Protein AF-A0A3S5K1V9-F1 (afdb_monomer)

Sequence (166 aa):
MTPDQPETGGATEQGRFGDESWRPARETRAQRQWRPGTRRRRRSVRALFTSTILMLEAVLIFFLGLMLFGMHRDEPGAWWFVAGYSALAVVAVLTCALVRRPVGIAIGWAIQAVLLASGFWEYSMFVVGALFALTWAYAVIKGGAMDVENAQRDRLEAAWEAEHGR

Foldseek 3Di:
DDDDDPDDDDPPPPPDPPPDPPDDPDDDPVRVPDDVVPDDDDDQQLLVQLLVLLLVLLVVLQVLLVVQLVVCVVDVPSVCSNVVSNVLSVVSNVLSVVSVDVVSLVSQVVSLVVQCVCCVVPVVSVVVSVVSVVSSVCSNPVSVVVRVVVVVVVVVVVVVCVVPVD

Radius of gyration: 27.15 Å; Cα contacts (8 Å, |Δi|>4): 119; chains: 1; bounding box: 48×36×102 Å

pLDDT: mean 85.59, std 13.1, range [43.56, 97.5]

Mean predicted aligned error: 9.87 Å

Secondary structure (DSSP, 8-state):
-PPP------TT--PPTT--TTS-SS--HHHHT--TT-PPPPPPHHHHHHHHHHHHHHHHHHHHHHHHHHHSTTSTTTHHHHHHHHHHHHHHHHHHHHTTSHHHHHHHHHHHHHHHHGGGTSTHHHHHHHHHHHHHHHHHHHHHHHHHHHHHHHHHHHHHHHHH--

Structure (mmCIF, N/CA/C/O backbone):
data_AF-A0A3S5K1V9-F1
#
_entry.id   AF-A0A3S5K1V9-F1
#
loop_
_atom_site.group_PDB
_atom_site.id
_atom_site.type_symbol
_atom_site.label_atom_id
_atom_site.label_alt_id
_atom_site.label_comp_id
_atom_site.label_asym_id
_atom_site.label_entity_id
_atom_site.label_seq_id
_atom_site.pdbx_PDB_ins_code
_atom_site.Cartn_x
_atom_site.Cartn_y
_atom_site.Cartn_z
_atom_site.occupancy
_atom_site.B_iso_or_equiv
_atom_site.auth_seq_id
_atom_site.auth_comp_id
_atom_site.auth_asym_id
_atom_site.auth_atom_id
_atom_site.pdbx_PDB_model_num
ATOM 1 N N . MET A 1 1 ? 12.514 5.563 77.818 1.00 45.66 1 MET A N 1
ATOM 2 C CA . MET A 1 1 ? 11.588 4.708 77.051 1.00 45.66 1 MET A CA 1
ATOM 3 C C . MET A 1 1 ? 10.670 5.646 76.288 1.00 45.66 1 MET A C 1
ATOM 5 O O . MET A 1 1 ? 9.672 6.095 76.829 1.00 45.66 1 MET A O 1
ATOM 9 N N . THR A 1 2 ? 11.111 6.076 75.108 1.00 52.62 2 THR A N 1
ATOM 10 C CA . THR A 1 2 ? 10.352 6.979 74.233 1.00 52.62 2 THR A CA 1
ATOM 11 C C . THR A 1 2 ? 9.485 6.089 73.349 1.00 52.62 2 THR A C 1
ATOM 13 O O . THR A 1 2 ? 10.055 5.210 72.703 1.00 52.62 2 THR A O 1
ATOM 16 N N . PRO A 1 3 ? 8.150 6.210 73.362 1.00 50.06 3 PRO A N 1
ATOM 17 C CA . PRO A 1 3 ? 7.321 5.413 72.477 1.00 50.06 3 PRO A CA 1
ATOM 18 C C . PRO A 1 3 ? 7.553 5.883 71.041 1.00 50.06 3 PRO A C 1
ATOM 20 O O . PRO A 1 3 ? 7.303 7.039 70.703 1.00 50.06 3 PRO A O 1
ATOM 23 N N . ASP A 1 4 ? 8.072 4.962 70.238 1.00 54.62 4 ASP A N 1
ATOM 24 C CA . ASP A 1 4 ? 8.103 5.026 68.786 1.00 54.62 4 ASP A CA 1
ATOM 25 C C . ASP A 1 4 ? 6.668 5.283 68.297 1.00 54.62 4 ASP A C 1
ATOM 27 O O . ASP A 1 4 ? 5.746 4.528 68.619 1.00 54.62 4 ASP A O 1
ATOM 31 N N . GLN A 1 5 ? 6.453 6.413 67.629 1.00 59.69 5 GLN A N 1
ATOM 32 C CA 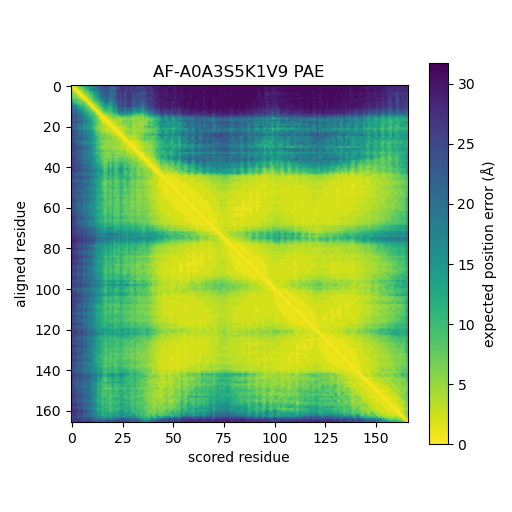. GLN A 1 5 ? 5.191 6.743 66.973 1.00 59.69 5 GLN A CA 1
ATOM 33 C C . GLN A 1 5 ? 5.301 6.247 65.528 1.00 59.69 5 GLN A C 1
ATOM 35 O O . GLN A 1 5 ? 5.939 6.930 64.726 1.00 59.69 5 GLN A O 1
ATOM 40 N N . PRO A 1 6 ? 4.684 5.116 65.143 1.00 54.03 6 PRO A N 1
ATOM 41 C CA . PRO A 1 6 ? 4.498 4.819 63.734 1.00 54.03 6 PRO A CA 1
ATOM 42 C C . PRO A 1 6 ? 3.402 5.743 63.186 1.00 54.03 6 PRO A C 1
ATOM 44 O O . PRO A 1 6 ? 2.209 5.489 63.326 1.00 54.03 6 PRO A O 1
ATOM 47 N N . GLU A 1 7 ? 3.858 6.867 62.643 1.00 59.16 7 GLU A N 1
ATOM 48 C CA . GLU A 1 7 ? 3.292 7.638 61.532 1.00 59.16 7 GLU A CA 1
ATOM 49 C C . GLU A 1 7 ? 1.764 7.581 61.383 1.00 59.16 7 GLU A C 1
ATOM 51 O O . GLU A 1 7 ? 1.191 6.871 60.555 1.00 59.16 7 GLU A O 1
ATOM 56 N N . THR A 1 8 ? 1.082 8.408 62.172 1.00 58.66 8 THR A N 1
ATOM 57 C CA . THR A 1 8 ? -0.266 8.861 61.848 1.00 58.66 8 THR A CA 1
ATOM 58 C C . THR A 1 8 ? -0.183 9.983 60.813 1.00 58.66 8 THR A C 1
ATOM 60 O O . THR A 1 8 ? 0.355 11.052 61.079 1.00 58.66 8 THR A O 1
ATOM 63 N N . GLY A 1 9 ? -0.791 9.775 59.644 1.00 43.56 9 GLY A N 1
ATOM 64 C CA . GLY A 1 9 ? -1.275 10.892 58.827 1.00 43.56 9 GLY A CA 1
ATOM 65 C C . GLY A 1 9 ? -0.715 10.979 57.415 1.00 43.56 9 GLY A C 1
ATOM 66 O O . GLY A 1 9 ? 0.202 11.740 57.136 1.00 43.56 9 GLY A O 1
ATOM 67 N N . GLY A 1 10 ? -1.380 10.285 56.495 1.00 45.88 10 GLY A N 1
ATOM 68 C CA . GLY A 1 10 ? -1.257 10.540 55.061 1.00 45.88 10 GLY A CA 1
ATOM 69 C C . GLY A 1 10 ? -2.405 9.966 54.234 1.00 45.88 10 GLY A C 1
ATOM 70 O O . GLY A 1 10 ? -2.243 9.705 53.051 1.00 45.88 10 GLY A O 1
ATOM 71 N N . ALA A 1 11 ? -3.575 9.748 54.836 1.00 49.53 11 ALA A N 1
ATOM 72 C CA . ALA A 1 11 ? -4.771 9.247 54.157 1.00 49.53 11 ALA A CA 1
ATOM 73 C C . ALA A 1 11 ? -5.462 10.301 53.251 1.00 49.53 11 ALA A C 1
ATOM 75 O O . ALA A 1 11 ? -6.662 10.203 53.010 1.00 49.53 11 ALA A O 1
ATOM 76 N N . THR A 1 12 ? -4.752 11.325 52.757 1.00 50.66 12 THR A N 1
ATOM 77 C CA . THR A 1 12 ? -5.366 12.520 52.137 1.00 50.66 12 THR A CA 1
ATOM 78 C C . THR A 1 12 ? -4.669 13.062 50.883 1.00 50.66 12 THR A C 1
ATOM 80 O O . THR A 1 12 ? -4.819 14.238 50.574 1.00 50.66 12 THR A O 1
ATOM 83 N N . GLU A 1 13 ? -3.986 12.233 50.094 1.00 52.97 13 GLU A N 1
ATOM 84 C CA . GLU A 1 13 ? -3.669 12.577 48.693 1.00 52.97 13 GLU A CA 1
ATOM 85 C C . GLU A 1 13 ? -4.313 11.586 47.719 1.00 52.97 13 GLU A C 1
ATOM 87 O O . GLU A 1 13 ? -3.708 11.090 46.774 1.00 52.97 13 GLU A O 1
ATOM 92 N N . GLN A 1 14 ? -5.612 11.331 47.888 1.00 57.06 14 GLN A N 1
ATOM 93 C CA . GLN A 1 14 ? -6.432 10.980 46.725 1.00 57.06 14 GLN A CA 1
ATOM 94 C C . GLN A 1 14 ? -6.699 12.271 45.943 1.00 57.06 14 GLN A C 1
ATOM 96 O O . GLN A 1 14 ? -7.807 12.806 45.937 1.00 57.06 14 GLN A O 1
ATOM 101 N N . GLY A 1 15 ? -5.637 12.825 45.352 1.00 58.94 15 GLY A N 1
ATOM 102 C CA . GLY A 1 15 ? -5.732 13.946 44.431 1.00 58.94 15 GLY A CA 1
ATOM 103 C C . GLY A 1 15 ? -6.673 13.578 43.289 1.00 58.94 15 GLY A C 1
ATOM 104 O O . GLY A 1 15 ? -6.668 12.448 42.792 1.00 58.94 15 GLY A O 1
ATOM 105 N N . ARG A 1 16 ? -7.519 14.524 42.880 1.00 69.38 16 ARG A N 1
ATOM 106 C CA . ARG A 1 16 ? -8.358 14.376 41.690 1.00 69.38 16 ARG A CA 1
ATOM 107 C C . ARG A 1 16 ? -7.450 13.976 40.519 1.00 69.38 16 ARG A C 1
ATOM 109 O O . ARG A 1 16 ? -6.466 14.653 40.234 1.00 69.38 16 ARG A O 1
ATOM 116 N N . PHE A 1 17 ? -7.780 12.872 39.845 1.00 70.75 17 PHE A N 1
ATOM 117 C CA . PHE A 1 17 ? -7.036 12.409 38.670 1.00 70.75 17 PHE A CA 1
ATOM 118 C C . PHE A 1 17 ? -6.852 13.562 37.668 1.00 70.75 17 PHE A C 1
ATOM 120 O O . PHE A 1 17 ? -7.845 14.141 37.216 1.00 70.75 17 PHE A O 1
ATOM 127 N N . GLY A 1 18 ? -5.598 13.883 37.332 1.00 74.12 18 GLY A N 1
ATOM 128 C CA . GLY A 1 18 ? -5.240 15.067 36.540 1.00 74.12 18 GLY A CA 1
ATOM 129 C C . GLY A 1 18 ? -4.429 16.137 37.283 1.00 74.12 18 GLY A C 1
ATOM 130 O O . GLY A 1 18 ? -3.719 16.886 36.619 1.00 74.12 18 GLY A O 1
ATOM 131 N N . ASP A 1 19 ? -4.456 16.159 38.619 1.00 76.44 19 ASP A N 1
ATOM 132 C CA . ASP A 1 19 ? -3.789 17.189 39.444 1.00 76.44 19 ASP A CA 1
ATOM 133 C C . ASP A 1 19 ? -2.418 16.730 39.996 1.00 76.44 19 ASP A C 1
ATOM 135 O O . ASP A 1 19 ? -1.893 17.256 40.973 1.00 76.44 19 ASP A O 1
ATOM 139 N N . GLU A 1 20 ? -1.835 15.708 39.377 1.00 82.50 20 GLU A N 1
ATOM 140 C CA . GLU A 1 20 ? -0.626 15.024 39.840 1.00 82.50 20 GLU A CA 1
ATOM 141 C C . GLU A 1 20 ? 0.631 15.899 39.652 1.00 82.50 20 GLU A C 1
ATOM 143 O O . GLU A 1 20 ? 0.900 16.384 38.552 1.00 82.50 20 GLU A O 1
ATOM 148 N N . SER A 1 21 ? 1.454 16.056 40.695 1.00 80.44 21 SER A N 1
ATOM 149 C CA . SER A 1 21 ? 2.635 16.944 40.688 1.00 80.44 21 SER A CA 1
ATOM 150 C C . SER A 1 21 ? 3.730 16.550 39.686 1.00 80.44 21 SER A C 1
ATOM 152 O O . SER A 1 21 ? 4.530 17.393 39.282 1.00 80.44 21 SER A O 1
ATOM 154 N N . TRP A 1 22 ? 3.760 15.286 39.245 1.00 81.56 22 TRP A N 1
ATOM 155 C CA . TRP A 1 22 ? 4.686 14.797 38.218 1.00 81.56 22 TRP A CA 1
ATOM 156 C C . TRP A 1 22 ? 4.179 15.009 36.782 1.00 81.56 22 TRP A C 1
ATOM 158 O O . TRP A 1 22 ? 4.903 14.693 35.830 1.00 81.56 22 TRP A O 1
ATOM 168 N N . ARG A 1 23 ? 2.942 15.496 36.581 1.00 80.19 23 ARG A N 1
ATOM 169 C CA . ARG A 1 23 ? 2.412 15.714 35.229 1.00 80.19 23 ARG A CA 1
ATOM 170 C C . ARG A 1 23 ? 3.177 16.826 34.515 1.00 80.19 23 ARG A C 1
ATOM 172 O O . ARG A 1 23 ? 3.436 17.885 35.086 1.00 80.19 23 ARG A O 1
ATOM 179 N N . PRO A 1 24 ? 3.530 16.624 33.236 1.00 83.12 24 PRO A N 1
ATOM 180 C CA . PRO A 1 24 ? 4.240 17.635 32.473 1.00 83.12 24 PRO A CA 1
ATOM 181 C C . PRO A 1 24 ? 3.366 18.880 32.274 1.00 83.12 24 PRO A C 1
ATOM 183 O O . PRO A 1 24 ? 2.198 18.779 31.906 1.00 83.12 24 PRO A O 1
ATOM 186 N N . ALA A 1 25 ? 3.963 20.072 32.393 1.00 81.25 25 ALA A N 1
ATOM 187 C CA . ALA A 1 25 ? 3.271 21.359 32.216 1.00 81.25 25 ALA A CA 1
ATOM 188 C C . ALA A 1 25 ? 2.573 21.519 30.844 1.00 81.25 25 ALA A C 1
ATOM 190 O O . ALA A 1 25 ? 1.688 22.359 30.673 1.00 81.25 25 ALA A O 1
ATOM 191 N N . ARG A 1 26 ? 2.965 20.718 29.842 1.00 80.62 26 ARG A N 1
ATOM 192 C CA . ARG A 1 26 ? 2.340 20.664 28.515 1.00 80.62 26 ARG A CA 1
ATOM 193 C C . ARG A 1 26 ? 1.932 19.240 28.159 1.00 80.62 26 ARG A C 1
ATOM 195 O O . ARG A 1 26 ? 2.681 18.505 27.525 1.00 80.62 26 ARG A O 1
ATOM 202 N N . GLU A 1 27 ? 0.707 18.880 28.505 1.00 79.69 27 GLU A N 1
ATOM 203 C CA . GLU A 1 27 ? 0.086 17.654 28.009 1.00 79.69 27 GLU A CA 1
ATOM 204 C C . GLU A 1 27 ? -0.462 17.832 26.588 1.00 79.69 27 GLU A C 1
ATOM 206 O O . GLU A 1 27 ? -1.161 18.807 26.284 1.00 79.69 27 GLU A O 1
ATOM 211 N N . THR A 1 28 ? -0.209 16.849 25.724 1.00 82.94 28 THR A N 1
ATOM 212 C CA . THR A 1 28 ? -0.903 16.726 24.435 1.00 82.94 28 THR A CA 1
ATOM 213 C C . THR A 1 28 ? -2.408 16.527 24.663 1.00 82.94 28 THR A C 1
ATOM 215 O O . THR A 1 28 ? -2.822 15.982 25.686 1.00 82.94 28 THR A O 1
ATOM 218 N N . ARG A 1 29 ? -3.267 16.910 23.703 1.00 77.75 29 ARG A N 1
ATOM 219 C CA . ARG A 1 29 ? -4.728 16.674 23.817 1.00 77.75 29 ARG A CA 1
ATOM 220 C C . ARG A 1 29 ? -5.064 15.211 24.133 1.00 77.75 29 ARG A C 1
ATOM 222 O O . ARG A 1 29 ? -5.992 14.953 24.889 1.00 77.75 29 ARG A O 1
ATOM 229 N N . ALA A 1 30 ? -4.282 14.279 23.586 1.00 75.44 30 ALA A N 1
ATOM 230 C CA . ALA A 1 30 ? -4.430 12.847 23.818 1.00 75.44 30 ALA A CA 1
ATOM 231 C C . ALA A 1 30 ? -4.099 12.424 25.261 1.00 75.44 30 ALA A C 1
ATOM 233 O O . ALA A 1 30 ? -4.724 11.500 25.769 1.00 75.44 30 ALA A O 1
ATOM 234 N N . GLN A 1 31 ? -3.152 13.099 25.918 1.00 77.31 31 GLN A N 1
ATOM 235 C CA . GLN A 1 31 ? -2.810 12.860 27.324 1.00 77.31 31 GLN A CA 1
ATOM 236 C C . GLN A 1 31 ? -3.865 13.451 28.265 1.00 77.31 31 GLN A C 1
ATOM 238 O O . GLN A 1 31 ? -4.296 12.764 29.184 1.00 77.31 31 GLN A O 1
ATOM 243 N N . ARG A 1 32 ? -4.375 14.654 27.963 1.00 77.25 32 ARG A N 1
ATOM 244 C CA . ARG A 1 32 ? -5.446 15.302 28.748 1.00 77.25 32 ARG A CA 1
ATOM 245 C C . ARG A 1 32 ? -6.749 14.504 28.762 1.00 77.25 32 ARG A C 1
ATOM 247 O O . ARG A 1 32 ? -7.465 14.487 29.755 1.00 77.25 32 ARG A O 1
ATOM 254 N N . GLN A 1 33 ? -7.088 13.878 27.635 1.00 76.25 33 GLN A N 1
ATOM 255 C CA . GLN A 1 33 ? -8.319 13.090 27.500 1.00 76.25 33 GLN A CA 1
ATOM 256 C C . GLN A 1 33 ? -8.183 11.657 28.041 1.00 76.25 33 GLN A C 1
ATOM 258 O O . GLN A 1 33 ? -9.179 10.937 28.101 1.00 76.25 33 GLN A O 1
ATOM 263 N N . TRP A 1 34 ? -6.969 11.207 28.367 1.00 79.88 34 TRP A N 1
ATOM 264 C CA . TRP A 1 34 ? -6.739 9.845 28.832 1.00 79.88 34 TRP A CA 1
ATOM 265 C C . TRP A 1 34 ? -7.114 9.723 30.312 1.00 79.88 34 TRP A C 1
ATOM 267 O O . TRP A 1 34 ? -6.633 10.490 31.139 1.00 79.88 34 TRP A O 1
ATOM 277 N N . ARG A 1 35 ? -7.971 8.752 30.642 1.00 80.06 35 ARG A N 1
ATOM 278 C CA . ARG A 1 35 ? -8.357 8.392 32.019 1.00 80.06 35 ARG A CA 1
ATOM 279 C C . ARG A 1 35 ? -7.824 6.998 32.384 1.00 80.06 35 ARG A C 1
ATOM 281 O O . ARG A 1 35 ? -7.715 6.163 31.478 1.00 80.06 35 ARG A O 1
ATOM 288 N N . PRO A 1 36 ? -7.538 6.684 33.662 1.00 76.25 36 PRO A N 1
ATOM 289 C CA . PRO A 1 36 ? -7.156 5.336 34.066 1.00 76.25 36 PRO A CA 1
ATOM 290 C C . PRO A 1 36 ? -8.304 4.388 33.722 1.00 76.25 36 PRO A C 1
ATOM 292 O O . PRO A 1 36 ? -9.468 4.726 33.923 1.00 76.25 36 PRO A O 1
ATOM 295 N N . GLY A 1 37 ? -7.990 3.245 33.118 1.00 74.94 37 GLY A N 1
ATOM 296 C CA . GLY A 1 37 ? -9.003 2.322 32.592 1.00 74.94 37 GLY A CA 1
ATOM 297 C C . GLY A 1 37 ? -9.499 2.634 31.173 1.00 74.94 37 GLY A C 1
ATOM 298 O O . GLY A 1 37 ? -10.279 1.858 30.629 1.00 74.94 37 GLY A O 1
ATOM 299 N N . THR A 1 38 ? -9.017 3.700 30.512 1.00 75.75 38 THR A N 1
ATOM 300 C CA . THR A 1 38 ? -9.328 3.935 29.087 1.00 75.75 38 THR A CA 1
ATOM 301 C C . THR A 1 38 ? -8.759 2.793 28.242 1.00 75.75 38 THR A C 1
ATOM 303 O O . THR A 1 38 ? -7.542 2.707 28.039 1.00 75.75 38 THR A O 1
ATOM 306 N N . ARG A 1 39 ? -9.626 1.913 27.721 1.00 71.19 39 ARG A N 1
ATOM 307 C CA . ARG A 1 39 ? -9.208 0.816 26.837 1.00 71.19 39 ARG A CA 1
ATOM 308 C C . ARG A 1 39 ? -8.611 1.364 25.541 1.00 71.19 39 ARG A C 1
ATOM 310 O O . ARG A 1 39 ? -9.110 2.309 24.926 1.00 71.19 39 ARG A O 1
ATOM 317 N N . ARG A 1 40 ? -7.521 0.739 25.095 1.00 75.75 40 ARG A N 1
ATOM 318 C CA . ARG A 1 40 ? -6.854 1.094 23.840 1.00 75.75 40 ARG A CA 1
ATOM 319 C C . ARG A 1 40 ? -7.746 0.670 22.673 1.00 75.75 40 ARG A C 1
ATOM 321 O O . ARG A 1 40 ? -8.083 -0.503 22.550 1.00 75.75 40 ARG A O 1
ATOM 328 N N . ARG A 1 41 ? -8.110 1.612 21.800 1.00 74.06 41 ARG A N 1
ATOM 329 C CA . ARG A 1 41 ? -8.924 1.318 20.611 1.00 74.06 41 ARG A CA 1
ATOM 330 C C . ARG A 1 41 ? -8.217 0.276 19.732 1.00 74.06 41 ARG A C 1
ATOM 332 O O . ARG A 1 41 ? -7.046 0.472 19.390 1.00 74.06 41 ARG A O 1
ATOM 339 N N . ARG A 1 42 ? -8.911 -0.805 19.352 1.00 78.00 42 ARG A N 1
ATOM 340 C CA . ARG A 1 42 ? -8.359 -1.822 18.440 1.00 78.00 42 ARG A CA 1
ATOM 341 C C . ARG A 1 42 ? -7.980 -1.181 17.100 1.00 78.00 42 ARG A C 1
ATOM 343 O O . ARG A 1 42 ? -8.682 -0.305 16.586 1.00 78.00 42 ARG A O 1
ATOM 350 N N . ARG A 1 43 ? -6.836 -1.588 16.540 1.00 79.44 43 ARG A N 1
ATOM 351 C CA . ARG A 1 43 ? -6.432 -1.186 15.183 1.00 79.44 43 ARG A CA 1
ATOM 352 C C . ARG A 1 43 ? -7.331 -1.889 14.163 1.00 79.44 43 ARG A C 1
ATOM 354 O O . ARG A 1 43 ? -7.705 -3.036 14.367 1.00 79.44 43 ARG A O 1
ATOM 361 N N . SER A 1 44 ? -7.644 -1.191 13.073 1.00 86.94 44 SER A N 1
ATOM 362 C CA . SER A 1 44 ? -8.400 -1.752 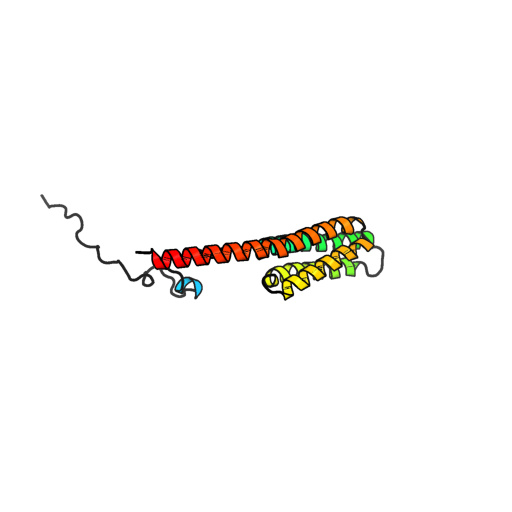11.946 1.00 86.94 44 SER A CA 1
ATOM 363 C C . SER A 1 4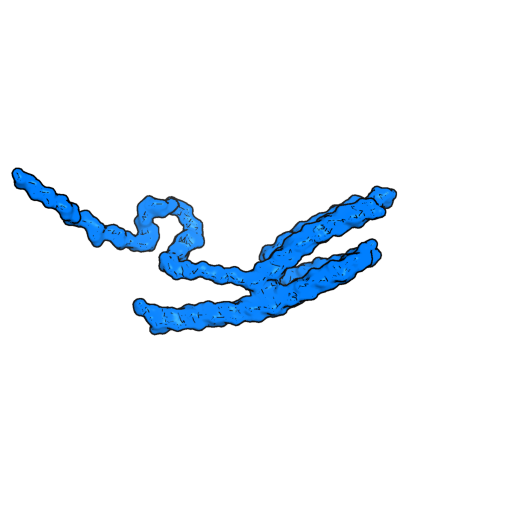4 ? -7.589 -2.871 11.293 1.00 86.94 44 SER A C 1
ATOM 365 O O . SER A 1 44 ? -6.458 -2.646 10.858 1.00 86.94 44 SER A O 1
ATOM 367 N N . VAL A 1 45 ? -8.175 -4.064 11.241 1.00 88.69 45 VAL A N 1
ATOM 368 C CA . VAL A 1 45 ? -7.607 -5.268 10.632 1.00 88.69 45 VAL A CA 1
ATOM 369 C C . VAL A 1 45 ? -7.433 -5.049 9.135 1.00 88.69 45 VAL A C 1
ATOM 371 O O . VAL A 1 45 ? -6.365 -5.338 8.596 1.00 88.69 45 VAL A O 1
ATOM 374 N N . ARG A 1 46 ? -8.432 -4.435 8.480 1.00 90.44 46 ARG A N 1
ATOM 375 C CA . ARG A 1 46 ? -8.332 -4.034 7.072 1.00 90.44 46 ARG A CA 1
ATOM 376 C C . ARG A 1 46 ? -7.110 -3.160 6.838 1.00 90.44 46 ARG A C 1
ATOM 378 O O . ARG A 1 46 ? -6.300 -3.479 5.981 1.00 90.44 46 ARG A O 1
ATOM 385 N N . ALA A 1 47 ? -6.969 -2.087 7.619 1.00 89.62 47 ALA A N 1
ATOM 386 C CA . ALA A 1 47 ? -5.882 -1.131 7.443 1.00 89.62 47 ALA A CA 1
ATOM 387 C C . ALA A 1 47 ? -4.505 -1.769 7.659 1.00 89.62 47 ALA A C 1
ATOM 389 O O . ALA A 1 47 ? -3.563 -1.405 6.960 1.00 89.62 47 ALA A O 1
ATOM 390 N N . LEU A 1 48 ? -4.382 -2.710 8.601 1.00 92.06 48 LEU A N 1
ATOM 391 C CA . LEU A 1 48 ? -3.142 -3.453 8.820 1.00 92.06 48 LEU A CA 1
ATOM 392 C C . LEU A 1 48 ? -2.784 -4.298 7.595 1.00 92.06 48 LEU A C 1
ATOM 394 O O . LEU A 1 48 ? -1.713 -4.095 7.032 1.00 92.06 48 LEU A O 1
ATOM 398 N N . PHE A 1 49 ? -3.688 -5.170 7.136 1.00 93.00 49 PHE A N 1
ATOM 399 C CA . PHE A 1 49 ? -3.410 -6.035 5.987 1.00 93.00 49 PHE A CA 1
ATOM 400 C C . PHE A 1 49 ? -3.119 -5.242 4.716 1.00 93.00 49 PHE A C 1
ATOM 402 O O . PHE A 1 49 ? -2.116 -5.496 4.054 1.00 93.00 49 PHE A O 1
ATOM 409 N N . THR A 1 50 ? -3.943 -4.244 4.397 1.00 93.88 50 THR A N 1
ATOM 410 C CA . THR A 1 50 ? -3.753 -3.457 3.177 1.00 93.88 50 THR A CA 1
ATOM 411 C C . THR A 1 50 ? -2.461 -2.640 3.211 1.00 93.88 50 THR A C 1
ATOM 413 O O . THR A 1 50 ? -1.805 -2.516 2.184 1.00 93.88 50 THR A O 1
ATOM 416 N N . SER A 1 51 ? -2.063 -2.107 4.375 1.00 94.12 51 SER A N 1
ATOM 417 C CA . SER A 1 51 ? -0.795 -1.367 4.492 1.00 94.12 51 SER A CA 1
ATOM 418 C C . SER A 1 51 ? 0.412 -2.296 4.385 1.00 94.12 51 SER A C 1
ATOM 420 O O . SER A 1 51 ? 1.400 -1.932 3.762 1.00 94.12 51 SER A O 1
ATOM 422 N N . THR A 1 52 ? 0.343 -3.501 4.962 1.00 95.44 52 THR A N 1
ATOM 423 C CA . THR A 1 52 ? 1.414 -4.499 4.831 1.00 95.44 52 THR A CA 1
ATOM 424 C C . THR A 1 52 ? 1.601 -4.926 3.377 1.00 95.44 52 THR A C 1
ATOM 426 O O . THR A 1 52 ? 2.736 -4.961 2.909 1.00 95.44 52 THR A O 1
ATOM 429 N N . ILE A 1 53 ? 0.508 -5.195 2.656 1.00 95.62 53 ILE A N 1
ATOM 430 C CA . ILE A 1 53 ? 0.553 -5.571 1.235 1.00 95.62 53 ILE A CA 1
ATOM 431 C C . ILE A 1 53 ? 1.162 -4.439 0.401 1.00 95.62 53 ILE A C 1
ATOM 433 O O . ILE A 1 53 ? 2.136 -4.688 -0.299 1.00 95.62 53 ILE A O 1
ATOM 437 N N . LEU A 1 54 ? 0.679 -3.197 0.549 1.00 95.50 54 LEU A N 1
ATOM 438 C CA . LEU A 1 54 ? 1.226 -2.035 -0.170 1.00 95.50 54 LEU A CA 1
ATOM 439 C C . LEU A 1 54 ? 2.709 -1.794 0.121 1.00 95.50 54 LEU A C 1
ATOM 441 O O . LEU A 1 54 ? 3.445 -1.363 -0.759 1.00 95.50 54 LEU A O 1
ATOM 445 N N . MET A 1 55 ? 3.165 -2.057 1.347 1.00 97.19 55 MET A N 1
ATOM 446 C CA . MET A 1 55 ? 4.569 -1.860 1.706 1.00 97.19 55 MET A CA 1
ATOM 447 C C . MET A 1 55 ? 5.476 -2.909 1.056 1.00 97.19 55 MET A C 1
ATOM 449 O O . MET A 1 55 ? 6.537 -2.566 0.540 1.00 97.19 55 MET A O 1
ATOM 453 N N . LEU A 1 56 ? 5.054 -4.178 1.059 1.00 96.81 56 LEU A N 1
ATOM 454 C CA . LEU A 1 56 ? 5.754 -5.249 0.342 1.00 96.81 56 LEU A CA 1
ATOM 455 C C . LEU A 1 56 ? 5.776 -4.966 -1.162 1.00 96.81 56 LEU A C 1
ATOM 457 O O . LEU A 1 56 ? 6.806 -5.107 -1.816 1.00 96.81 56 LEU A O 1
ATOM 461 N N . GLU A 1 57 ? 4.647 -4.510 -1.688 1.00 96.25 57 GLU A N 1
ATOM 462 C CA . GLU A 1 57 ? 4.482 -4.151 -3.086 1.00 96.25 57 GLU A CA 1
ATOM 463 C C . GLU A 1 57 ? 5.365 -2.965 -3.485 1.00 96.25 57 GLU A C 1
ATOM 465 O O . GLU A 1 57 ? 6.017 -3.022 -4.519 1.00 96.25 57 GLU A O 1
ATOM 470 N N . ALA A 1 58 ? 5.481 -1.927 -2.652 1.00 97.19 58 ALA A N 1
ATOM 471 C CA . ALA A 1 58 ? 6.368 -0.791 -2.909 1.00 97.19 58 ALA A CA 1
ATOM 472 C C . ALA A 1 58 ? 7.831 -1.230 -3.078 1.00 97.19 58 ALA A C 1
ATOM 474 O O . ALA A 1 58 ? 8.530 -0.752 -3.973 1.00 97.19 58 ALA A O 1
ATOM 475 N N . VAL A 1 59 ? 8.287 -2.170 -2.245 1.00 97.50 59 VAL A N 1
ATOM 476 C CA . VAL A 1 59 ? 9.634 -2.744 -2.349 1.00 97.50 59 VAL A CA 1
ATOM 477 C C . VAL A 1 59 ? 9.786 -3.545 -3.645 1.00 97.50 59 VAL A C 1
ATOM 479 O O . VAL A 1 59 ? 10.781 -3.381 -4.349 1.00 97.50 59 VAL A O 1
ATOM 482 N N . LEU A 1 60 ? 8.793 -4.364 -4.001 1.00 96.38 60 LEU A N 1
ATOM 483 C CA . LEU A 1 60 ? 8.802 -5.118 -5.258 1.00 96.38 60 LEU A CA 1
ATOM 484 C C . LEU A 1 60 ? 8.793 -4.212 -6.488 1.00 96.38 60 LEU A C 1
ATOM 486 O O . LEU A 1 60 ? 9.566 -4.442 -7.408 1.00 96.38 60 LEU A O 1
ATOM 490 N N . ILE A 1 61 ? 7.966 -3.169 -6.491 1.00 96.94 61 ILE A N 1
ATOM 491 C CA . ILE A 1 61 ? 7.885 -2.162 -7.552 1.00 96.94 61 ILE A CA 1
ATOM 492 C C . ILE A 1 61 ? 9.245 -1.486 -7.747 1.00 96.94 61 ILE A C 1
ATOM 494 O O . ILE A 1 61 ? 9.707 -1.337 -8.876 1.00 96.94 61 ILE A O 1
ATOM 498 N N . PHE A 1 62 ? 9.915 -1.108 -6.657 1.00 97.00 62 PHE A N 1
ATOM 499 C CA . PHE A 1 62 ? 11.246 -0.513 -6.732 1.00 97.00 62 PHE A CA 1
ATOM 500 C C . PHE A 1 62 ? 12.268 -1.474 -7.361 1.00 97.00 62 PHE A C 1
ATOM 502 O O . PHE A 1 62 ? 13.002 -1.089 -8.275 1.00 97.00 62 PHE A O 1
ATOM 509 N N . PHE A 1 63 ? 12.281 -2.741 -6.933 1.00 96.44 63 PHE A N 1
ATOM 510 C CA . PHE A 1 63 ? 13.169 -3.750 -7.516 1.00 96.44 63 PHE A CA 1
ATOM 511 C C . PHE A 1 63 ? 12.832 -4.082 -8.968 1.00 96.44 63 PHE A C 1
ATOM 513 O O . PHE A 1 63 ? 13.748 -4.259 -9.767 1.00 96.44 63 PHE A O 1
ATOM 520 N N . LEU A 1 64 ? 11.552 -4.102 -9.331 1.00 95.81 64 LEU A N 1
ATOM 521 C CA . LEU A 1 64 ? 11.107 -4.245 -10.711 1.00 95.81 64 LEU A CA 1
ATOM 522 C C . LEU A 1 64 ? 11.681 -3.117 -11.579 1.00 95.81 64 LEU A C 1
ATOM 524 O O . LEU A 1 64 ? 12.246 -3.390 -12.634 1.00 95.81 64 LEU A O 1
ATOM 528 N N . GLY A 1 65 ? 11.631 -1.867 -11.111 1.00 95.31 65 GLY A N 1
ATOM 529 C CA . GLY A 1 65 ? 12.251 -0.734 -11.804 1.00 95.31 65 GLY A CA 1
ATOM 530 C C . GLY A 1 65 ? 13.755 -0.904 -12.031 1.00 95.31 65 GLY A C 1
ATOM 531 O O . GLY A 1 65 ? 14.244 -0.650 -13.132 1.00 95.31 65 GLY A O 1
ATOM 532 N N . LEU A 1 66 ? 14.485 -1.376 -11.013 1.00 95.88 66 LEU A N 1
ATOM 533 C CA . LEU A 1 66 ? 15.921 -1.668 -11.115 1.00 95.88 66 LEU A CA 1
ATOM 534 C C . LEU A 1 66 ? 16.220 -2.826 -12.075 1.00 95.88 66 LEU A C 1
ATOM 536 O O . LEU A 1 66 ? 17.161 -2.739 -12.862 1.00 95.88 66 LEU A O 1
ATOM 540 N N . MET A 1 67 ? 15.422 -3.891 -12.030 1.00 95.31 67 MET A N 1
ATOM 541 C CA . MET A 1 67 ? 15.551 -5.052 -12.910 1.00 95.31 67 MET A CA 1
ATOM 542 C C . MET A 1 67 ? 15.330 -4.660 -14.375 1.00 95.31 67 MET A C 1
ATOM 544 O O . MET A 1 67 ? 16.149 -4.993 -15.230 1.00 95.31 67 MET A O 1
ATOM 548 N N . LEU A 1 68 ? 14.264 -3.906 -14.660 1.00 94.56 68 LEU A N 1
ATOM 549 C CA . LEU A 1 68 ? 13.944 -3.444 -16.012 1.00 94.56 68 LEU A CA 1
ATOM 550 C C . LEU A 1 68 ? 15.013 -2.503 -16.561 1.00 94.56 68 LEU A C 1
ATOM 552 O O . LEU A 1 68 ? 15.418 -2.647 -17.714 1.00 94.56 68 LEU A O 1
ATOM 556 N N . PHE A 1 69 ? 15.535 -1.608 -15.722 1.00 94.44 69 PHE A N 1
ATOM 557 C CA . PHE A 1 69 ? 16.693 -0.795 -16.074 1.00 94.44 69 PHE A CA 1
ATOM 558 C C . PHE A 1 69 ? 17.935 -1.638 -16.366 1.00 94.44 69 PHE A C 1
ATOM 560 O O . PHE A 1 69 ? 18.606 -1.387 -17.359 1.00 94.44 69 PHE A O 1
ATOM 567 N N . GLY A 1 70 ? 18.225 -2.657 -15.552 1.00 92.44 70 GLY A N 1
ATOM 568 C CA . GLY A 1 70 ? 19.343 -3.570 -15.793 1.00 92.44 70 GLY A CA 1
ATOM 569 C C . GLY A 1 70 ? 19.227 -4.313 -17.127 1.00 92.44 70 GLY A C 1
ATOM 570 O O . GLY A 1 70 ? 20.231 -4.496 -17.810 1.00 92.44 70 GLY A O 1
ATOM 571 N N . MET A 1 71 ? 18.003 -4.682 -17.514 1.00 91.88 71 MET A N 1
ATOM 572 C CA . MET A 1 71 ? 17.699 -5.364 -18.774 1.00 91.88 71 MET A CA 1
ATOM 573 C C . MET A 1 71 ? 17.806 -4.441 -20.000 1.00 91.88 71 MET A C 1
ATOM 575 O O . MET A 1 71 ? 18.241 -4.894 -21.052 1.00 91.88 71 MET A O 1
ATOM 579 N N . HIS A 1 72 ? 17.465 -3.155 -19.858 1.00 91.69 72 HIS A N 1
ATOM 580 C CA . HIS A 1 72 ? 17.408 -2.181 -20.964 1.00 91.69 72 HIS A CA 1
ATOM 581 C C . HIS A 1 72 ? 18.524 -1.135 -20.890 1.00 91.69 72 HIS A C 1
ATOM 583 O O . HIS A 1 72 ? 18.429 -0.086 -21.514 1.00 91.69 72 HIS A O 1
ATOM 589 N N . ARG A 1 73 ? 19.583 -1.377 -20.111 1.00 90.00 73 ARG A N 1
ATOM 590 C CA . ARG A 1 73 ? 20.619 -0.376 -19.780 1.00 90.00 73 ARG A CA 1
ATOM 591 C C . ARG A 1 73 ? 21.292 0.274 -20.993 1.00 90.00 73 ARG A C 1
ATOM 593 O O . ARG A 1 73 ? 21.780 1.394 -20.879 1.00 90.00 73 ARG A O 1
ATOM 600 N N . ASP A 1 74 ? 21.333 -0.439 -22.114 1.00 91.44 74 ASP A N 1
ATOM 601 C CA . ASP A 1 74 ? 21.977 -0.004 -23.352 1.00 91.44 74 ASP A CA 1
ATOM 602 C C . ASP A 1 74 ? 21.042 0.876 -24.212 1.00 91.44 74 ASP A C 1
ATOM 604 O O . ASP A 1 74 ? 21.481 1.493 -25.182 1.00 91.44 74 ASP A O 1
ATOM 608 N N . GLU A 1 75 ? 19.759 0.982 -23.846 1.00 91.69 75 GLU A N 1
ATOM 609 C CA . GLU A 1 75 ? 18.768 1.789 -24.552 1.00 91.69 75 GLU A CA 1
ATOM 610 C C . GLU A 1 75 ? 18.735 3.247 -24.064 1.00 91.69 75 GLU A C 1
ATOM 612 O O . GLU A 1 75 ? 18.747 3.528 -22.854 1.00 91.69 75 GLU A O 1
ATOM 617 N N . PRO A 1 76 ? 18.611 4.219 -24.986 1.00 86.31 76 PRO A N 1
ATOM 618 C CA . PRO A 1 76 ? 18.419 5.610 -24.615 1.00 86.31 76 PRO A CA 1
ATOM 619 C C . PRO A 1 76 ? 17.075 5.776 -23.893 1.00 86.31 76 PRO A C 1
ATOM 621 O O . PRO A 1 76 ? 16.010 5.620 -24.480 1.00 86.31 76 PRO A O 1
ATOM 624 N N . GLY A 1 77 ? 17.127 6.127 -22.605 1.00 89.12 77 GLY A N 1
ATOM 625 C CA . GLY A 1 77 ? 15.936 6.356 -21.779 1.00 89.12 77 GLY A CA 1
ATOM 626 C C . GLY A 1 77 ? 15.660 5.290 -20.720 1.00 89.12 77 GLY A C 1
ATOM 627 O O . GLY A 1 77 ? 14.718 5.461 -19.953 1.00 89.12 77 GLY A O 1
ATOM 628 N N . ALA A 1 78 ? 16.501 4.259 -20.589 1.00 90.12 78 ALA A N 1
ATOM 629 C CA . ALA A 1 78 ? 16.343 3.201 -19.584 1.00 90.12 78 ALA A CA 1
ATOM 630 C C . ALA A 1 78 ? 16.159 3.721 -18.144 1.00 90.12 78 ALA A C 1
ATOM 632 O O . ALA A 1 78 ? 15.455 3.120 -17.331 1.00 90.12 78 ALA A O 1
ATOM 633 N N . TRP A 1 79 ? 16.763 4.868 -17.817 1.00 91.31 79 TRP A N 1
ATOM 634 C CA . TRP A 1 79 ? 16.645 5.507 -16.503 1.00 91.31 79 TRP A CA 1
ATOM 635 C C . TRP A 1 79 ? 15.191 5.837 -16.115 1.00 91.31 79 TRP A C 1
ATOM 637 O O . TRP A 1 79 ? 14.876 5.889 -14.923 1.00 91.31 79 TRP A O 1
ATOM 647 N N . TRP A 1 80 ? 14.291 6.001 -17.096 1.00 93.69 80 TRP A N 1
ATOM 648 C CA . TRP A 1 80 ? 12.865 6.218 -16.853 1.00 93.69 80 TRP A CA 1
ATOM 649 C C . TRP A 1 80 ? 12.197 5.041 -16.149 1.00 93.69 80 TRP A C 1
ATOM 651 O O . TRP A 1 80 ? 11.256 5.272 -15.391 1.00 93.69 80 TRP A O 1
ATOM 661 N N . PHE A 1 81 ? 12.690 3.808 -16.317 1.00 93.06 81 PHE A N 1
ATOM 662 C CA . PHE A 1 81 ? 12.181 2.666 -15.557 1.00 93.06 81 PHE A CA 1
ATOM 663 C C . PHE A 1 81 ? 12.436 2.857 -14.062 1.00 93.06 81 PHE A C 1
ATOM 665 O O . PHE A 1 81 ? 11.500 2.806 -13.265 1.00 93.06 81 PHE A O 1
ATOM 672 N N . VAL A 1 82 ? 13.672 3.174 -13.667 1.00 94.81 82 VAL A N 1
ATOM 673 C CA . VAL A 1 82 ? 13.985 3.425 -12.253 1.00 94.81 82 VAL A CA 1
ATOM 674 C C . VAL A 1 82 ? 13.187 4.611 -11.730 1.00 94.81 82 VAL A C 1
ATOM 676 O O . VAL A 1 82 ? 12.573 4.496 -10.673 1.00 94.81 82 VAL A O 1
ATOM 679 N N . ALA A 1 83 ? 13.150 5.729 -12.457 1.00 95.69 83 ALA A N 1
ATOM 680 C CA . ALA A 1 83 ? 12.437 6.924 -12.012 1.00 95.69 83 ALA A CA 1
ATOM 681 C C . ALA A 1 83 ? 10.922 6.682 -11.871 1.00 95.69 83 ALA A C 1
ATOM 683 O O . ALA A 1 83 ? 10.343 6.995 -10.830 1.00 95.69 83 ALA A O 1
ATOM 684 N N . GLY A 1 84 ? 10.290 6.084 -12.884 1.00 95.75 84 GLY A N 1
ATOM 685 C CA . GLY A 1 84 ? 8.851 5.829 -12.923 1.00 95.75 84 GLY A CA 1
ATOM 686 C C . GLY A 1 84 ? 8.402 4.828 -11.864 1.00 95.75 84 GLY A C 1
ATOM 687 O O . GLY A 1 84 ? 7.479 5.112 -11.099 1.00 95.75 84 GLY A O 1
ATOM 688 N N . TYR A 1 85 ? 9.088 3.689 -11.749 1.00 96.00 85 TYR A N 1
ATOM 689 C CA . TYR A 1 85 ? 8.747 2.693 -10.734 1.00 96.00 85 TYR A CA 1
ATOM 690 C C . TYR A 1 85 ? 9.119 3.159 -9.318 1.00 96.00 85 TYR A C 1
ATOM 692 O O . TYR A 1 85 ? 8.363 2.904 -8.387 1.00 96.00 85 TYR A O 1
ATOM 700 N N . SER A 1 86 ? 10.193 3.934 -9.124 1.00 96.25 86 SER A N 1
ATOM 701 C CA . SER A 1 86 ? 10.476 4.544 -7.811 1.00 96.25 86 SER A CA 1
ATOM 702 C C . SER A 1 86 ? 9.385 5.533 -7.398 1.00 96.25 86 SER A C 1
ATOM 704 O O . SER A 1 86 ? 8.947 5.524 -6.248 1.00 96.25 86 SER A O 1
ATOM 706 N N . ALA A 1 87 ? 8.894 6.355 -8.331 1.00 96.81 87 ALA A N 1
ATOM 707 C CA . ALA A 1 87 ? 7.763 7.240 -8.071 1.00 96.81 87 ALA A CA 1
ATOM 708 C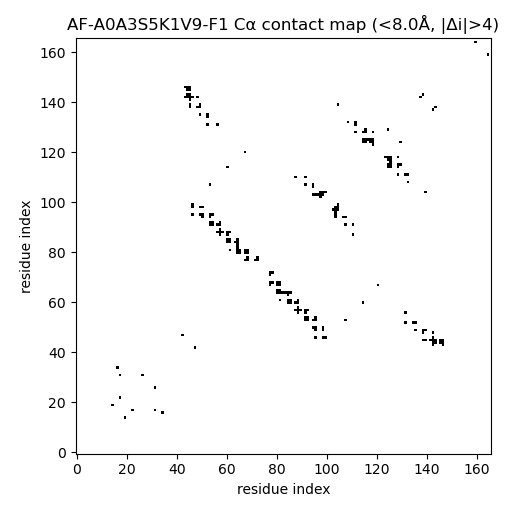 C . ALA A 1 87 ? 6.498 6.441 -7.712 1.00 96.81 87 ALA A C 1
ATOM 710 O O . ALA A 1 87 ? 5.811 6.777 -6.747 1.00 96.81 87 ALA A O 1
ATOM 711 N N . LEU A 1 88 ? 6.225 5.343 -8.425 1.00 96.38 88 LEU A N 1
ATOM 712 C CA . LEU A 1 88 ? 5.107 4.450 -8.119 1.00 96.38 88 LEU A CA 1
ATOM 713 C C . LEU A 1 88 ? 5.246 3.796 -6.733 1.00 96.38 88 LEU A C 1
ATOM 715 O O . LEU A 1 88 ? 4.267 3.730 -5.992 1.00 96.38 88 LEU A O 1
ATOM 719 N N . ALA A 1 89 ? 6.453 3.380 -6.342 1.00 96.50 89 ALA A N 1
ATOM 720 C CA . ALA A 1 89 ? 6.726 2.842 -5.011 1.00 96.50 89 ALA A CA 1
ATOM 721 C C . ALA A 1 89 ? 6.439 3.881 -3.915 1.00 96.50 89 ALA A C 1
ATOM 723 O O . ALA A 1 89 ? 5.799 3.567 -2.912 1.00 96.50 89 ALA A O 1
ATOM 724 N N . VAL A 1 90 ? 6.832 5.142 -4.122 1.00 96.81 90 VAL A N 1
ATOM 725 C CA . VAL A 1 90 ? 6.489 6.238 -3.200 1.00 96.81 90 VAL A CA 1
ATOM 726 C C . VAL A 1 90 ? 4.974 6.425 -3.115 1.00 96.81 90 VAL A C 1
ATOM 728 O O . VAL A 1 90 ? 4.438 6.545 -2.014 1.00 96.81 90 VAL A O 1
ATOM 731 N N . VAL A 1 91 ? 4.261 6.394 -4.245 1.00 96.31 91 VAL A N 1
ATOM 732 C CA . VAL A 1 91 ? 2.791 6.461 -4.258 1.00 96.31 91 VAL A CA 1
ATOM 733 C C . VAL A 1 91 ? 2.177 5.303 -3.466 1.00 96.31 91 VAL A C 1
ATOM 735 O O . VAL A 1 91 ? 1.264 5.538 -2.670 1.00 96.31 91 VAL A O 1
ATOM 738 N N . ALA A 1 92 ? 2.691 4.079 -3.604 1.00 95.31 92 ALA A N 1
ATOM 739 C CA . ALA A 1 92 ? 2.236 2.925 -2.828 1.00 95.31 92 ALA A CA 1
ATOM 740 C C . ALA A 1 92 ? 2.417 3.148 -1.314 1.00 95.31 92 ALA A C 1
ATOM 742 O O . ALA A 1 92 ? 1.468 2.972 -0.545 1.00 95.31 92 ALA A O 1
ATOM 743 N N . VAL A 1 93 ? 3.581 3.652 -0.885 1.00 95.75 93 VAL A N 1
ATOM 744 C CA . VAL A 1 93 ? 3.849 3.987 0.527 1.00 95.75 93 VAL A CA 1
ATOM 745 C C . VAL A 1 93 ? 2.910 5.083 1.038 1.00 95.75 93 VAL A C 1
ATOM 747 O O . VAL A 1 93 ? 2.335 4.956 2.120 1.00 95.75 93 VAL A O 1
ATOM 750 N N . LEU A 1 94 ? 2.702 6.154 0.268 1.00 94.44 94 LEU A N 1
ATOM 751 C CA . LEU A 1 94 ? 1.784 7.236 0.644 1.00 94.44 94 LEU A CA 1
ATOM 752 C C . LEU A 1 94 ? 0.330 6.746 0.734 1.00 94.44 94 LEU A C 1
ATOM 754 O O . LEU A 1 94 ? -0.439 7.202 1.587 1.00 94.44 94 LEU A O 1
ATOM 758 N N . THR A 1 95 ? -0.039 5.764 -0.090 1.00 93.00 95 THR A N 1
ATOM 759 C CA . THR A 1 95 ? -1.377 5.159 -0.096 1.00 93.00 95 THR A CA 1
ATOM 760 C C . THR A 1 95 ? -1.693 4.434 1.215 1.00 93.00 95 THR A C 1
ATOM 762 O O . THR A 1 95 ? -2.858 4.410 1.621 1.00 93.00 95 THR A O 1
ATOM 765 N N . CYS A 1 96 ? -0.689 3.963 1.967 1.00 91.56 96 CYS A N 1
ATOM 766 C CA . CYS A 1 96 ? -0.886 3.385 3.304 1.00 91.56 96 CYS A CA 1
ATOM 767 C C . CYS A 1 96 ? -1.633 4.338 4.256 1.00 91.56 96 CYS A C 1
ATOM 769 O O . CYS A 1 96 ? -2.493 3.907 5.027 1.00 91.56 96 CYS A O 1
ATOM 771 N N . ALA A 1 97 ? -1.382 5.651 4.177 1.00 89.62 97 ALA A N 1
ATOM 772 C CA . ALA A 1 97 ? -2.097 6.640 4.990 1.00 89.62 97 ALA A CA 1
ATOM 773 C C . ALA A 1 97 ? -3.561 6.832 4.543 1.00 89.62 97 ALA A C 1
ATOM 775 O O . ALA A 1 97 ? -4.434 7.182 5.346 1.00 89.62 97 ALA A O 1
ATOM 776 N N . LEU A 1 98 ? -3.843 6.583 3.263 1.00 89.31 98 LEU A N 1
ATOM 777 C CA . LEU A 1 98 ? -5.133 6.825 2.619 1.00 89.31 98 LEU A CA 1
ATOM 778 C C . LEU A 1 98 ? -6.037 5.595 2.578 1.00 89.31 98 LEU A C 1
ATOM 780 O O . LEU A 1 98 ? -7.228 5.739 2.313 1.00 89.31 98 LEU A O 1
ATOM 784 N N . VAL A 1 99 ? -5.533 4.402 2.893 1.00 87.44 99 VAL A N 1
ATOM 785 C CA . VAL A 1 99 ? -6.259 3.130 2.723 1.00 87.44 99 VAL A CA 1
ATOM 786 C C . VAL A 1 99 ? -7.521 2.992 3.585 1.00 87.44 99 VAL A C 1
ATOM 788 O O . VAL A 1 99 ? -8.390 2.153 3.353 1.00 87.44 99 VAL A O 1
ATOM 791 N N . ARG A 1 100 ? -7.674 3.865 4.587 1.00 84.19 100 ARG A N 1
ATOM 792 C CA . ARG A 1 100 ? -8.907 3.973 5.381 1.00 84.19 100 ARG A CA 1
ATOM 793 C C . ARG A 1 100 ? -10.043 4.661 4.614 1.00 84.19 100 ARG A C 1
ATOM 795 O O . ARG A 1 100 ? -11.199 4.515 5.006 1.00 84.19 100 ARG A O 1
ATOM 802 N N . ARG A 1 101 ? -9.726 5.409 3.554 1.00 88.50 101 ARG A N 1
ATOM 803 C C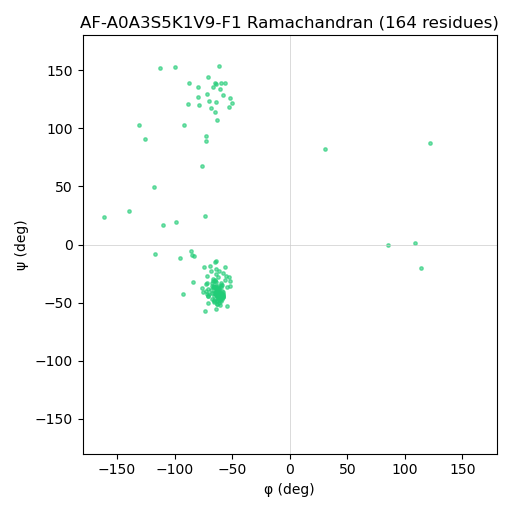A . ARG A 1 101 ? -10.649 6.142 2.677 1.00 88.50 101 ARG A CA 1
ATOM 804 C C . ARG A 1 101 ? -10.900 5.342 1.388 1.00 88.50 101 ARG A C 1
ATOM 806 O O . ARG A 1 101 ? -10.008 4.618 0.954 1.00 88.50 101 ARG A O 1
ATOM 813 N N . PRO A 1 102 ? -12.064 5.508 0.730 1.00 89.38 102 PRO A N 1
ATOM 814 C CA . PRO A 1 102 ? -12.359 4.817 -0.531 1.00 89.38 102 PRO A CA 1
ATOM 815 C C . PRO A 1 102 ? -11.349 5.151 -1.639 1.00 89.38 102 PRO A C 1
ATOM 817 O O . PRO A 1 102 ? -10.992 4.280 -2.423 1.00 89.38 102 PRO A O 1
ATOM 820 N N . VAL A 1 103 ? -10.815 6.378 -1.645 1.00 92.19 103 VAL A N 1
ATOM 821 C CA . VAL A 1 103 ? -9.785 6.811 -2.603 1.00 92.19 103 VAL A CA 1
ATOM 822 C C . VAL A 1 103 ? -8.508 5.974 -2.484 1.00 92.19 103 VAL A C 1
ATOM 824 O O . VAL A 1 103 ? -7.967 5.561 -3.500 1.00 92.19 103 VAL A O 1
ATOM 827 N N . GLY A 1 104 ? -8.054 5.652 -1.267 1.00 91.62 104 GLY A N 1
ATOM 828 C CA . GLY A 1 104 ? -6.867 4.808 -1.087 1.00 91.62 104 GLY A CA 1
ATOM 829 C C . GLY A 1 104 ? -7.070 3.382 -1.604 1.00 91.62 104 GLY A C 1
ATOM 830 O O . GLY A 1 104 ? -6.135 2.772 -2.109 1.00 91.62 104 GLY A O 1
ATOM 831 N N . ILE A 1 105 ? -8.305 2.871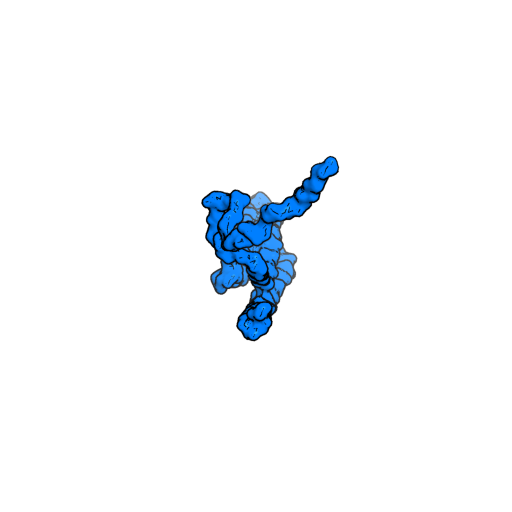 -1.545 1.00 93.31 105 ILE A N 1
ATOM 832 C CA . ILE A 1 105 ? -8.646 1.557 -2.105 1.00 93.31 105 ILE A CA 1
ATOM 833 C C . ILE A 1 105 ? -8.601 1.597 -3.637 1.00 93.31 105 ILE A C 1
ATOM 835 O O . ILE A 1 105 ? -8.060 0.684 -4.256 1.00 93.31 105 ILE A O 1
ATOM 839 N N . ALA A 1 106 ? -9.132 2.662 -4.242 1.00 95.00 106 ALA A N 1
ATOM 840 C CA . ALA A 1 106 ? -9.092 2.857 -5.689 1.00 95.00 106 ALA A CA 1
ATOM 841 C C . ALA A 1 106 ? -7.652 3.007 -6.211 1.00 95.00 106 ALA A C 1
ATOM 843 O O . ALA A 1 106 ? -7.300 2.376 -7.204 1.00 95.00 106 ALA A O 1
ATOM 844 N N . ILE A 1 107 ? -6.805 3.776 -5.513 1.00 95.25 107 ILE A N 1
ATOM 845 C CA . ILE A 1 107 ? -5.382 3.912 -5.859 1.00 95.25 107 ILE A CA 1
ATOM 846 C C . ILE A 1 107 ? -4.673 2.558 -5.769 1.00 95.25 107 ILE A C 1
ATOM 848 O O . ILE A 1 107 ? -3.942 2.203 -6.686 1.00 95.25 107 ILE A O 1
ATOM 852 N N . GLY A 1 108 ? -4.922 1.771 -4.718 1.00 94.94 108 GLY A N 1
ATOM 853 C CA . GLY A 1 108 ? -4.334 0.435 -4.606 1.00 94.94 108 GLY A CA 1
ATOM 854 C C . GLY A 1 108 ? -4.718 -0.480 -5.771 1.00 94.94 108 GLY A C 1
ATOM 855 O O . GLY A 1 108 ? -3.849 -1.119 -6.347 1.00 94.94 108 GLY A O 1
ATOM 856 N N . TRP A 1 109 ? -5.981 -0.471 -6.210 1.00 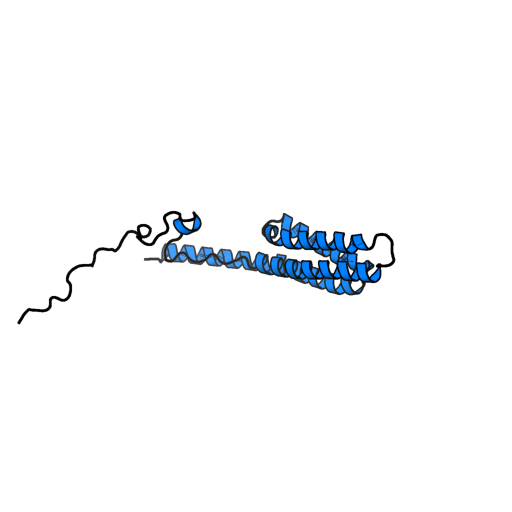97.31 109 TRP A N 1
ATOM 857 C CA . TRP A 1 109 ? -6.387 -1.197 -7.423 1.00 97.31 109 TRP A CA 1
ATOM 858 C C . TRP A 1 109 ? -5.692 -0.701 -8.696 1.00 97.31 109 TRP A C 1
ATOM 860 O O . TRP A 1 109 ? -5.340 -1.514 -9.547 1.00 97.31 109 TRP A O 1
ATOM 870 N N . ALA A 1 110 ? -5.463 0.608 -8.825 1.00 97.00 110 ALA A N 1
ATOM 871 C CA . ALA A 1 110 ? -4.690 1.150 -9.939 1.00 97.00 110 ALA A CA 1
ATOM 872 C C . ALA A 1 110 ? -3.235 0.647 -9.914 1.00 97.00 110 ALA A C 1
ATOM 874 O O . ALA A 1 110 ? -2.710 0.264 -10.955 1.00 97.00 110 ALA A O 1
ATOM 875 N N . ILE A 1 111 ? -2.611 0.574 -8.732 1.00 96.00 111 ILE A N 1
ATOM 876 C CA . ILE A 1 111 ? -1.265 0.005 -8.562 1.00 96.00 111 ILE A CA 1
ATOM 877 C C . ILE A 1 111 ? -1.244 -1.472 -8.989 1.00 96.00 111 ILE A C 1
ATOM 879 O O . ILE A 1 111 ? -0.371 -1.851 -9.766 1.00 96.00 111 ILE A O 1
ATOM 883 N N . GLN A 1 112 ? -2.246 -2.270 -8.590 1.00 96.75 112 GLN A N 1
ATOM 884 C CA . GLN A 1 112 ? -2.366 -3.673 -9.019 1.00 96.75 112 GLN A CA 1
ATOM 885 C C . GLN A 1 112 ? -2.439 -3.807 -10.546 1.00 96.75 112 GLN A C 1
ATOM 887 O O . GLN A 1 112 ? -1.788 -4.666 -11.136 1.00 96.75 112 GLN A O 1
ATOM 892 N N . ALA A 1 113 ? -3.215 -2.940 -11.205 1.00 97.19 113 ALA A N 1
ATOM 893 C CA . ALA A 1 113 ? -3.330 -2.946 -12.660 1.00 97.19 113 ALA A CA 1
ATOM 894 C C . ALA A 1 113 ? -1.993 -2.614 -13.342 1.00 97.19 113 ALA A C 1
ATOM 896 O O . ALA A 1 113 ? -1.630 -3.263 -14.322 1.00 97.19 113 ALA A O 1
ATOM 897 N N . VAL A 1 114 ? -1.238 -1.648 -12.807 1.00 95.94 114 VAL A N 1
ATOM 898 C CA . VAL A 1 114 ? 0.097 -1.299 -13.318 1.00 95.94 114 VAL A CA 1
ATOM 899 C C . VAL A 1 114 ? 1.085 -2.454 -13.130 1.00 95.94 114 VAL A C 1
ATOM 901 O O . VAL A 1 114 ? 1.852 -2.746 -14.042 1.00 95.94 114 VAL A O 1
ATOM 904 N N . LEU A 1 115 ? 1.039 -3.151 -11.993 1.00 95.25 115 LEU A N 1
ATOM 905 C CA . LEU A 1 115 ? 1.875 -4.328 -11.737 1.00 95.25 115 LEU A CA 1
ATOM 906 C C . LEU A 1 115 ? 1.529 -5.526 -12.622 1.00 95.25 115 LEU A C 1
ATOM 908 O O . LEU A 1 115 ? 2.413 -6.260 -13.039 1.00 95.25 115 LEU A O 1
ATOM 912 N N . LEU A 1 116 ? 0.256 -5.729 -12.950 1.00 96.19 116 LEU A N 1
ATOM 913 C CA . LEU A 1 116 ? -0.120 -6.732 -13.945 1.00 96.19 116 LEU A CA 1
ATOM 914 C C . LEU A 1 116 ? 0.345 -6.326 -15.348 1.00 96.19 116 LEU A C 1
ATOM 916 O O . LEU A 1 116 ? 0.828 -7.168 -16.100 1.00 96.19 116 LEU A O 1
ATOM 920 N N . ALA A 1 117 ? 0.245 -5.042 -15.697 1.00 96.44 117 ALA A N 1
ATOM 921 C CA . ALA A 1 117 ? 0.713 -4.530 -16.983 1.00 96.44 117 ALA A CA 1
ATOM 922 C C . ALA A 1 117 ? 2.242 -4.610 -17.134 1.00 96.44 117 ALA A C 1
ATOM 924 O O . ALA A 1 117 ? 2.733 -4.816 -18.241 1.00 96.44 117 ALA A O 1
ATOM 925 N N . SER A 1 118 ? 3.016 -4.525 -16.048 1.00 93.25 118 SER A N 1
ATOM 926 C CA . SER A 1 118 ? 4.466 -4.754 -16.123 1.00 93.25 118 SER A CA 1
ATOM 927 C C . SER A 1 118 ? 4.829 -6.196 -16.509 1.00 93.25 118 SER A C 1
ATOM 929 O O . SER A 1 118 ? 5.938 -6.434 -16.988 1.00 93.25 118 SER A O 1
ATOM 931 N N . GLY A 1 119 ? 3.870 -7.129 -16.423 1.00 94.06 119 GLY A N 1
ATOM 932 C CA . GLY A 1 119 ? 3.939 -8.480 -16.987 1.00 94.06 119 GLY A CA 1
ATOM 933 C C . GLY A 1 119 ? 4.286 -8.535 -18.474 1.00 94.06 119 GLY A C 1
ATOM 934 O O . GLY A 1 119 ? 4.911 -9.493 -18.917 1.00 94.06 119 GLY A O 1
ATOM 935 N N . PHE A 1 120 ? 3.943 -7.500 -19.248 1.00 94.75 120 PHE A N 1
ATOM 936 C CA . PHE A 1 120 ? 4.324 -7.423 -20.663 1.00 94.75 120 PHE A CA 1
ATOM 937 C C . PHE A 1 120 ? 5.829 -7.230 -20.874 1.00 94.75 120 PHE A C 1
ATOM 939 O O . PHE A 1 120 ? 6.337 -7.565 -21.940 1.00 94.75 120 PHE A O 1
ATOM 946 N N . TRP A 1 121 ? 6.527 -6.698 -19.871 1.00 91.94 121 TRP A N 1
ATOM 947 C CA . TRP A 1 121 ? 7.976 -6.526 -19.892 1.00 91.94 121 TRP A CA 1
ATOM 948 C C . TRP A 1 121 ? 8.693 -7.722 -19.269 1.00 91.94 121 TRP A C 1
ATOM 950 O O . TRP A 1 121 ? 9.685 -8.204 -19.802 1.00 91.94 121 TRP A O 1
ATOM 960 N N . GLU A 1 122 ? 8.165 -8.211 -18.148 1.00 91.50 122 GLU A N 1
ATOM 961 C CA . GLU A 1 122 ? 8.693 -9.360 -17.421 1.00 91.50 122 GLU A CA 1
ATOM 962 C C . GLU A 1 122 ? 7.551 -10.337 -17.122 1.00 91.50 122 GLU A C 1
ATOM 964 O O . GLU A 1 122 ? 6.763 -10.120 -16.203 1.00 91.50 122 GLU A O 1
ATOM 969 N N . TYR A 1 123 ? 7.465 -11.436 -17.876 1.00 94.12 123 TYR A N 1
ATOM 970 C CA . TYR A 1 123 ? 6.329 -12.368 -17.819 1.00 94.12 123 TYR A CA 1
ATOM 971 C C . TYR A 1 123 ? 6.052 -12.936 -16.421 1.00 94.12 123 TYR A C 1
ATOM 973 O O . TYR A 1 123 ? 4.897 -13.208 -16.083 1.00 94.12 123 TYR A O 1
ATOM 981 N N . SER A 1 124 ? 7.079 -13.089 -15.578 1.00 93.25 124 SER A N 1
ATOM 982 C CA . SER A 1 124 ? 6.900 -13.547 -14.195 1.00 93.25 124 SER A CA 1
ATOM 983 C C . SER A 1 124 ? 6.030 -12.594 -13.353 1.00 93.25 124 SER A C 1
ATOM 985 O O . SER A 1 124 ? 5.366 -13.040 -12.409 1.00 93.25 124 SER A O 1
ATOM 987 N N . MET A 1 125 ? 5.927 -11.312 -13.730 1.00 94.88 125 MET A N 1
ATOM 988 C CA . MET A 1 125 ? 5.072 -10.328 -13.056 1.00 94.88 125 MET A CA 1
ATOM 989 C C . MET A 1 125 ? 3.580 -10.581 -13.244 1.00 94.88 125 MET A C 1
ATOM 991 O O . MET A 1 125 ? 2.802 -10.137 -1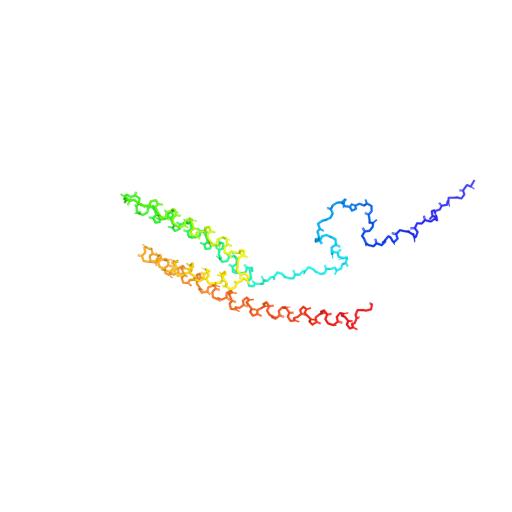2.405 1.00 94.88 125 MET A O 1
ATOM 995 N N . PHE A 1 126 ? 3.146 -11.363 -14.237 1.00 96.38 126 PHE A N 1
ATOM 996 C CA . PHE A 1 126 ? 1.742 -11.784 -14.278 1.00 96.38 126 PHE A CA 1
ATOM 997 C C . PHE A 1 126 ? 1.381 -12.651 -13.072 1.00 96.38 126 PHE A C 1
ATOM 999 O O . PHE A 1 126 ? 0.318 -12.473 -12.483 1.00 96.38 126 PHE A O 1
ATOM 1006 N N . VAL A 1 127 ? 2.278 -13.552 -12.664 1.00 97.00 127 VAL A N 1
ATOM 1007 C CA . VAL A 1 127 ? 2.062 -14.407 -11.491 1.00 97.00 127 VAL A CA 1
ATOM 1008 C C . VAL A 1 127 ? 2.160 -13.578 -10.215 1.00 97.00 127 VAL A C 1
ATOM 1010 O O . VAL A 1 127 ? 1.259 -13.624 -9.380 1.00 97.00 127 VAL A O 1
ATOM 1013 N N . VAL A 1 128 ? 3.228 -12.787 -10.073 1.00 95.88 128 VAL A N 1
ATOM 1014 C CA . VAL A 1 128 ? 3.448 -11.963 -8.874 1.00 95.88 128 VAL A CA 1
ATOM 1015 C C . VAL A 1 128 ? 2.338 -10.921 -8.715 1.00 95.88 128 VAL A C 1
ATOM 1017 O O . VAL A 1 128 ? 1.700 -10.867 -7.666 1.00 95.88 128 VAL A O 1
ATOM 1020 N N . GLY A 1 129 ? 2.049 -10.150 -9.763 1.00 95.88 129 GLY A N 1
ATOM 1021 C CA . GLY A 1 129 ? 0.982 -9.151 -9.785 1.00 95.88 129 GLY A CA 1
ATOM 1022 C C . GLY A 1 129 ? -0.393 -9.758 -9.511 1.00 95.88 129 GLY A C 1
ATOM 1023 O O . GLY A 1 129 ? -1.156 -9.201 -8.728 1.00 95.88 129 GLY A O 1
ATOM 1024 N N . ALA A 1 130 ? -0.700 -10.944 -10.051 1.00 97.44 130 ALA A N 1
ATOM 1025 C CA . ALA A 1 130 ? -1.952 -11.632 -9.732 1.00 97.44 130 ALA A CA 1
ATOM 1026 C C . ALA A 1 130 ? -2.037 -12.034 -8.250 1.00 97.44 130 ALA A C 1
ATOM 1028 O O . ALA A 1 130 ? -3.081 -11.846 -7.626 1.00 97.44 130 ALA A O 1
ATOM 1029 N N . LEU A 1 131 ? -0.956 -12.550 -7.656 1.00 97.50 131 LEU A N 1
ATOM 1030 C CA . LEU A 1 131 ? -0.928 -12.902 -6.232 1.00 97.50 131 LEU A CA 1
ATOM 1031 C C . LEU A 1 131 ? -1.120 -11.670 -5.333 1.00 97.50 131 LEU A C 1
ATOM 1033 O O . LEU A 1 131 ? -1.889 -11.722 -4.366 1.00 97.50 131 LEU A O 1
ATOM 1037 N N . PHE A 1 132 ? -0.479 -10.547 -5.663 1.00 96.38 132 PHE A N 1
ATOM 1038 C CA . PHE A 1 132 ? -0.692 -9.282 -4.957 1.00 96.38 132 PHE A CA 1
ATOM 1039 C C . PHE A 1 132 ? -2.125 -8.774 -5.123 1.00 96.38 132 PHE A C 1
ATOM 1041 O O . PHE A 1 132 ? -2.772 -8.457 -4.126 1.00 96.38 132 PHE A O 1
ATOM 1048 N N . ALA A 1 133 ? -2.688 -8.829 -6.329 1.00 97.19 133 ALA A N 1
ATOM 1049 C CA . ALA A 1 133 ? -4.062 -8.404 -6.578 1.00 97.19 133 ALA A CA 1
ATOM 1050 C C . ALA A 1 133 ? -5.080 -9.263 -5.811 1.00 97.19 133 ALA A C 1
ATOM 1052 O O . ALA A 1 133 ? -6.038 -8.739 -5.237 1.00 97.19 133 ALA A O 1
ATOM 1053 N N . LEU A 1 134 ? -4.856 -10.579 -5.741 1.00 97.50 134 LEU A N 1
ATOM 1054 C CA . LEU A 1 134 ? -5.695 -11.506 -4.979 1.00 97.50 134 LEU A CA 1
ATOM 1055 C C . LEU A 1 134 ? -5.619 -11.238 -3.475 1.00 97.50 134 LEU A C 1
ATOM 1057 O O . LEU A 1 134 ? -6.652 -11.148 -2.807 1.00 97.50 134 LEU A O 1
ATOM 1061 N N . THR A 1 135 ? -4.411 -11.086 -2.931 1.00 96.19 135 THR A N 1
ATOM 1062 C CA . THR A 1 135 ? -4.229 -10.785 -1.503 1.00 96.19 135 THR A CA 1
ATOM 1063 C C . THR A 1 135 ? -4.770 -9.401 -1.145 1.00 96.19 135 THR A C 1
ATOM 1065 O O . THR A 1 135 ? -5.393 -9.252 -0.093 1.00 96.19 135 THR A O 1
ATOM 1068 N N . TRP A 1 136 ? -4.634 -8.414 -2.034 1.00 96.00 136 TRP A N 1
ATOM 1069 C CA . TRP A 1 136 ? -5.241 -7.090 -1.910 1.00 96.00 136 TRP A CA 1
ATOM 1070 C C . TRP A 1 136 ? -6.769 -7.168 -1.867 1.00 96.00 136 TRP A C 1
ATOM 1072 O O . TRP A 1 136 ? -7.389 -6.666 -0.925 1.00 96.00 136 TRP A O 1
ATOM 1082 N N . ALA A 1 137 ? -7.386 -7.850 -2.836 1.00 95.50 137 ALA A N 1
ATOM 1083 C CA . ALA A 1 137 ? -8.832 -8.052 -2.874 1.00 95.50 137 ALA A CA 1
ATOM 1084 C C . ALA A 1 137 ? -9.328 -8.750 -1.599 1.00 95.50 137 ALA A C 1
ATOM 1086 O O . ALA A 1 137 ? -10.292 -8.301 -0.971 1.00 95.50 137 ALA A O 1
ATOM 1087 N N . TYR A 1 138 ? -8.620 -9.795 -1.160 1.00 94.88 138 TYR A N 1
ATOM 1088 C CA . TYR A 1 138 ? -8.906 -10.491 0.090 1.00 94.88 138 TYR A CA 1
ATOM 1089 C C . TYR A 1 138 ? -8.818 -9.549 1.299 1.00 94.88 138 TYR A C 1
ATOM 1091 O O . TYR A 1 138 ? -9.751 -9.493 2.101 1.00 94.88 138 TYR A O 1
ATOM 1099 N N . ALA A 1 139 ? -7.747 -8.761 1.419 1.00 93.06 139 ALA A N 1
ATOM 1100 C CA . ALA A 1 139 ? -7.557 -7.816 2.516 1.00 93.06 139 ALA A CA 1
ATOM 1101 C C . ALA A 1 139 ? -8.661 -6.750 2.565 1.00 93.06 139 ALA A C 1
ATOM 1103 O O . ALA A 1 139 ? -9.166 -6.437 3.646 1.00 93.06 139 ALA A O 1
ATOM 1104 N N . VAL A 1 140 ? -9.080 -6.227 1.410 1.00 92.75 140 VAL A N 1
ATOM 1105 C CA . VAL A 1 140 ? -10.154 -5.229 1.317 1.00 92.75 140 VAL A CA 1
ATOM 1106 C C . VAL A 1 140 ? -11.499 -5.823 1.739 1.00 92.75 140 VAL A C 1
ATOM 1108 O O . VAL A 1 140 ? -12.184 -5.233 2.579 1.00 92.75 140 VAL A O 1
ATOM 1111 N N . ILE A 1 141 ? -11.864 -6.988 1.198 1.00 90.56 141 ILE A N 1
ATOM 1112 C CA . ILE A 1 141 ? -13.173 -7.617 1.422 1.00 90.56 141 ILE A CA 1
ATOM 1113 C C . ILE A 1 141 ? -13.251 -8.205 2.836 1.00 90.56 141 ILE A C 1
ATOM 1115 O O . ILE A 1 141 ? -14.122 -7.841 3.630 1.00 90.56 141 ILE A O 1
ATOM 1119 N N . LYS A 1 142 ? -12.322 -9.101 3.186 1.00 88.75 142 LYS A N 1
ATOM 1120 C CA . LYS A 1 142 ? -12.347 -9.826 4.463 1.00 88.75 142 LYS A CA 1
ATOM 1121 C C . LYS A 1 142 ? -11.908 -8.956 5.628 1.00 88.75 142 LYS A C 1
ATOM 1123 O O . LYS A 1 142 ? -12.520 -9.044 6.689 1.00 88.75 142 LYS A O 1
ATOM 1128 N N . GLY A 1 143 ? -10.923 -8.081 5.433 1.00 84.56 143 GLY A N 1
ATOM 1129 C CA . GLY A 1 143 ? -10.544 -7.111 6.459 1.00 84.56 143 GLY A CA 1
ATOM 1130 C C . GLY A 1 143 ? -11.696 -6.164 6.797 1.00 84.56 143 GLY A C 1
ATOM 1131 O O . GLY A 1 143 ? -11.905 -5.855 7.967 1.00 84.56 143 GLY A O 1
ATOM 1132 N N . GLY A 1 144 ? -12.483 -5.749 5.796 1.00 84.38 144 GLY A N 1
ATOM 1133 C CA . GLY A 1 144 ? -13.685 -4.941 6.008 1.00 84.38 144 GLY A CA 1
ATOM 1134 C C . GLY A 1 144 ? -14.750 -5.664 6.836 1.00 84.38 144 GLY A C 1
ATOM 1135 O O . GLY A 1 144 ? -15.266 -5.092 7.793 1.00 84.38 144 GLY A O 1
ATOM 1136 N N . ALA A 1 145 ? -15.030 -6.930 6.521 1.00 83.50 145 ALA A N 1
ATOM 1137 C CA . ALA A 1 145 ? -15.981 -7.743 7.281 1.00 83.50 145 ALA A CA 1
ATOM 1138 C C . ALA A 1 145 ? -15.557 -7.921 8.753 1.00 83.50 145 ALA A C 1
ATOM 1140 O O . ALA A 1 145 ? -16.367 -7.718 9.656 1.00 83.50 145 ALA A O 1
ATOM 1141 N N . MET A 1 146 ? -14.274 -8.219 8.998 1.00 81.88 146 MET A N 1
ATOM 1142 C CA . MET A 1 146 ? -13.732 -8.365 10.357 1.00 81.88 146 MET A CA 1
ATOM 1143 C C . MET A 1 146 ? -13.793 -7.055 11.152 1.00 81.88 146 MET A C 1
ATOM 1145 O O . MET A 1 146 ? -14.061 -7.068 12.352 1.00 81.88 146 MET A O 1
ATOM 1149 N N . ASP A 1 147 ? -13.561 -5.913 10.502 1.00 85.25 147 ASP A N 1
ATOM 1150 C CA . ASP A 1 147 ? -13.655 -4.606 11.157 1.00 85.25 147 ASP A CA 1
ATOM 1151 C C . ASP A 1 147 ? -15.089 -4.274 11.596 1.00 85.25 147 ASP A C 1
ATOM 1153 O O . ASP A 1 147 ? -15.272 -3.675 12.657 1.00 85.25 147 ASP A O 1
ATOM 1157 N N . VAL A 1 148 ? -16.104 -4.676 10.822 1.00 83.56 148 VAL A N 1
ATOM 1158 C CA . VAL A 1 148 ? -17.520 -4.486 11.183 1.00 83.56 148 VAL A CA 1
ATOM 1159 C C . VAL A 1 148 ? -17.897 -5.349 12.385 1.00 83.56 148 VAL A C 1
ATOM 1161 O O . VAL A 1 148 ? -18.480 -4.837 13.340 1.00 83.56 148 VAL A O 1
ATOM 1164 N N . GLU A 1 149 ? -17.514 -6.626 12.375 1.00 84.19 149 GLU A N 1
ATOM 1165 C CA . GLU A 1 149 ? -17.775 -7.556 13.479 1.00 84.19 149 GLU A CA 1
ATOM 1166 C C . GLU A 1 149 ? -17.104 -7.089 14.780 1.00 84.19 149 GLU A C 1
ATOM 1168 O O . GLU A 1 149 ? -17.741 -7.028 15.833 1.00 84.19 149 GLU A O 1
ATOM 1173 N N . ASN A 1 150 ? -15.835 -6.679 14.703 1.00 83.12 150 ASN A N 1
ATOM 1174 C CA . ASN A 1 150 ? -15.108 -6.140 15.851 1.00 83.12 150 ASN A CA 1
ATOM 1175 C C . ASN A 1 150 ? -15.750 -4.848 16.374 1.00 83.12 150 ASN A C 1
ATOM 1177 O O . ASN A 1 150 ? -15.906 -4.690 17.581 1.00 83.12 150 ASN A O 1
ATOM 1181 N N . ALA A 1 151 ? -16.181 -3.946 15.486 1.00 84.06 151 ALA A N 1
ATOM 1182 C CA . ALA A 1 151 ? -16.864 -2.721 15.892 1.00 84.06 151 ALA A CA 1
ATOM 1183 C C . ALA A 1 151 ? -18.224 -2.994 16.555 1.00 84.06 151 ALA A C 1
ATOM 1185 O O . ALA A 1 151 ? -18.637 -2.230 17.426 1.00 84.06 151 ALA A O 1
ATOM 1186 N N . GLN A 1 152 ? -18.926 -4.058 16.157 1.00 85.62 152 GLN A N 1
ATOM 1187 C CA . GLN A 1 152 ? -20.172 -4.475 16.795 1.00 85.62 152 GLN A CA 1
ATOM 1188 C C . GLN A 1 152 ? -19.917 -5.050 18.192 1.00 85.62 152 GLN A C 1
ATOM 1190 O O . GLN A 1 152 ? -20.609 -4.663 19.131 1.00 85.62 152 GLN A O 1
ATOM 1195 N N . ARG A 1 153 ? -18.894 -5.901 18.351 1.00 82.06 153 ARG A N 1
ATOM 1196 C CA . ARG A 1 153 ? -18.472 -6.429 19.661 1.00 82.06 153 ARG A CA 1
ATOM 1197 C C . ARG A 1 153 ? -18.088 -5.312 20.629 1.00 82.06 153 ARG A C 1
ATOM 1199 O O . ARG A 1 153 ? -18.620 -5.271 21.731 1.00 82.06 153 ARG A O 1
ATOM 1206 N N . ASP A 1 154 ? -17.278 -4.354 20.177 1.00 83.50 154 ASP A N 1
ATOM 1207 C CA . ASP A 1 154 ? -16.863 -3.205 20.994 1.00 83.50 154 ASP A CA 1
ATOM 1208 C C . ASP A 1 154 ? -18.072 -2.363 21.465 1.00 83.50 154 ASP A C 1
ATOM 1210 O O . ASP A 1 154 ? -18.069 -1.837 22.577 1.00 83.50 154 ASP A O 1
ATOM 1214 N N . ARG A 1 155 ? -19.130 -2.235 20.645 1.00 83.00 155 ARG A N 1
ATOM 1215 C CA . ARG A 1 155 ? -20.368 -1.524 21.027 1.00 83.00 155 ARG A CA 1
ATOM 1216 C C . ARG A 1 155 ? -21.203 -2.299 22.041 1.00 83.00 155 ARG A C 1
ATOM 1218 O O . ARG A 1 155 ? -21.766 -1.680 22.936 1.00 83.00 155 ARG A O 1
ATOM 1225 N N . LEU A 1 156 ? -21.304 -3.619 21.883 1.00 83.06 156 LEU A N 1
ATOM 1226 C CA . LEU A 1 156 ? -22.046 -4.482 22.805 1.00 83.06 156 LEU A CA 1
ATOM 1227 C C . LEU A 1 156 ? -21.362 -4.544 24.173 1.00 83.06 156 LEU A C 1
ATOM 1229 O O . LEU A 1 156 ? -22.042 -4.429 25.184 1.00 83.06 156 LEU A O 1
ATOM 1233 N N . GLU A 1 157 ? -20.029 -4.645 24.205 1.00 82.38 157 GLU A N 1
ATOM 1234 C CA . GLU A 1 157 ? -19.252 -4.548 25.447 1.00 82.38 157 GLU A CA 1
ATOM 1235 C C . GLU A 1 157 ? -19.470 -3.190 26.125 1.00 82.38 157 GLU A C 1
ATOM 1237 O O . GLU A 1 157 ? -19.757 -3.149 27.317 1.00 82.38 157 GLU A O 1
ATOM 1242 N N . ALA A 1 158 ? -19.427 -2.085 25.370 1.00 82.38 158 ALA A N 1
ATOM 1243 C CA . ALA A 1 158 ? -19.666 -0.750 25.921 1.00 82.38 158 ALA A CA 1
ATOM 1244 C C . ALA A 1 158 ? -21.098 -0.560 26.461 1.00 82.38 158 ALA A C 1
ATOM 1246 O O . ALA A 1 158 ? -21.285 0.127 27.462 1.00 82.38 158 ALA A O 1
ATOM 1247 N N . ALA A 1 159 ? -22.104 -1.162 25.817 1.00 83.38 159 ALA A N 1
ATOM 1248 C CA . ALA A 1 159 ? -23.488 -1.136 26.293 1.00 83.38 159 ALA A CA 1
ATOM 1249 C C . ALA A 1 159 ? -23.671 -1.995 27.555 1.00 83.38 159 ALA A C 1
ATOM 1251 O O . ALA A 1 159 ? -24.258 -1.531 28.528 1.00 83.38 159 ALA A O 1
ATOM 1252 N N . TRP A 1 160 ? -23.098 -3.204 27.579 1.00 79.06 160 TRP A N 1
ATOM 1253 C CA . TRP A 1 160 ? -23.126 -4.081 28.751 1.00 79.06 160 TRP A CA 1
ATOM 1254 C C . TRP A 1 160 ? -22.424 -3.450 29.958 1.00 79.06 160 TRP A C 1
ATOM 1256 O O . TRP A 1 160 ? -22.943 -3.507 31.070 1.00 79.06 160 TRP A O 1
ATOM 1266 N N . GLU A 1 161 ? -21.269 -2.812 29.745 1.00 77.62 161 GLU A N 1
ATOM 1267 C CA . GLU A 1 161 ? -20.538 -2.079 30.783 1.00 77.62 161 GLU A CA 1
ATOM 1268 C C . GLU A 1 161 ? -21.329 -0.862 31.292 1.00 77.62 161 GLU A C 1
ATOM 1270 O O . GLU A 1 161 ? -21.317 -0.602 32.492 1.00 77.62 161 GLU A O 1
ATOM 1275 N N . ALA A 1 162 ? -22.063 -0.149 30.430 1.00 80.25 162 ALA A N 1
ATOM 1276 C CA . ALA A 1 162 ? -22.942 0.941 30.864 1.00 80.25 162 ALA A CA 1
ATOM 1277 C C . ALA A 1 162 ? -24.126 0.447 31.717 1.00 80.25 162 ALA A C 1
ATOM 1279 O O . ALA A 1 162 ? -24.585 1.166 32.602 1.00 80.25 162 ALA A O 1
ATOM 1280 N N . GLU A 1 163 ? -24.607 -0.773 31.465 1.00 82.00 163 GLU A N 1
ATOM 1281 C CA . GLU A 1 163 ? -25.706 -1.390 32.215 1.00 82.00 163 GLU A CA 1
ATOM 1282 C C . GLU A 1 163 ? -25.250 -2.078 33.518 1.00 82.00 163 GLU A C 1
ATOM 1284 O O . GLU A 1 163 ? -25.997 -2.083 34.496 1.00 82.00 163 GLU A O 1
ATOM 1289 N N . HIS A 1 164 ? -24.037 -2.645 33.563 1.00 80.00 164 HIS A N 1
ATOM 1290 C CA . HIS A 1 164 ? -23.565 -3.500 34.670 1.00 80.00 164 HIS A CA 1
ATOM 1291 C C . HIS A 1 164 ? -22.358 -2.951 35.448 1.00 80.00 164 HIS A C 1
ATOM 1293 O O . HIS A 1 164 ? -21.993 -3.525 36.477 1.00 80.00 164 HIS A O 1
ATOM 1299 N N . GLY A 1 165 ? -21.735 -1.864 34.988 1.00 66.12 165 GLY A N 1
ATOM 1300 C CA . GLY A 1 165 ? -20.625 -1.196 35.666 1.00 66.12 165 GLY A CA 1
ATOM 1301 C C . GLY A 1 165 ? -21.095 -0.426 36.900 1.00 66.12 165 GLY A C 1
ATOM 1302 O O . GLY A 1 165 ? -21.442 0.749 36.803 1.00 66.12 165 GLY A O 1
ATOM 1303 N N . ARG A 1 166 ? -21.111 -1.112 38.046 1.00 49.12 166 ARG A N 1
ATOM 1304 C CA . ARG A 1 166 ? -21.156 -0.538 39.399 1.00 49.12 166 ARG A CA 1
ATOM 1305 C C . AR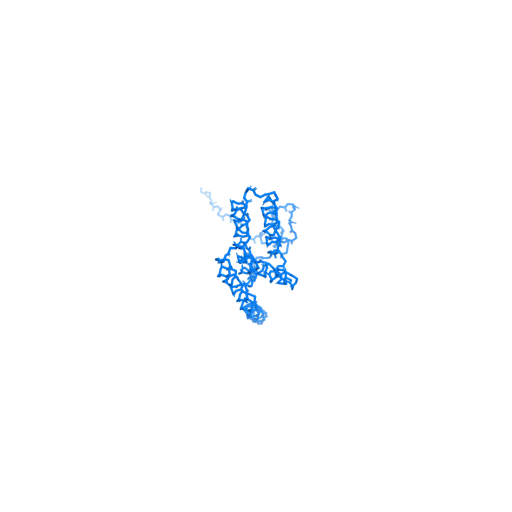G A 1 166 ? -19.749 -0.406 39.966 1.00 49.12 166 ARG A C 1
ATOM 1307 O O . ARG A 1 166 ? -18.964 -1.360 39.772 1.00 49.12 166 ARG A O 1
#

Solvent-accessible surface area (backbone atoms only — not comparable to full-atom values): 9459 Å² total; per-residue (Å²): 138,79,82,82,75,85,79,85,85,75,96,77,75,86,62,63,91,86,71,54,90,85,60,66,98,76,65,53,75,71,58,72,71,57,54,94,84,65,75,81,80,80,77,56,53,23,51,51,48,46,33,53,51,32,49,56,46,20,55,50,37,34,50,48,12,49,51,52,19,67,74,36,62,90,45,94,65,27,66,52,38,37,52,52,25,41,50,50,18,51,51,35,52,57,32,48,80,34,46,87,41,74,64,23,50,53,51,51,52,51,52,36,53,52,41,37,57,45,15,81,81,42,66,69,30,41,59,53,23,48,52,51,42,50,52,46,52,46,24,57,55,53,19,46,54,52,40,53,54,52,54,49,49,57,49,51,53,54,51,50,44,72,76,67,68,124